Protein AF-A0A933USB1-F1 (afdb_monomer)

Sequence (126 aa):
MSNLTARDRELVALGAAMGSNCVPCIEHHIPESRK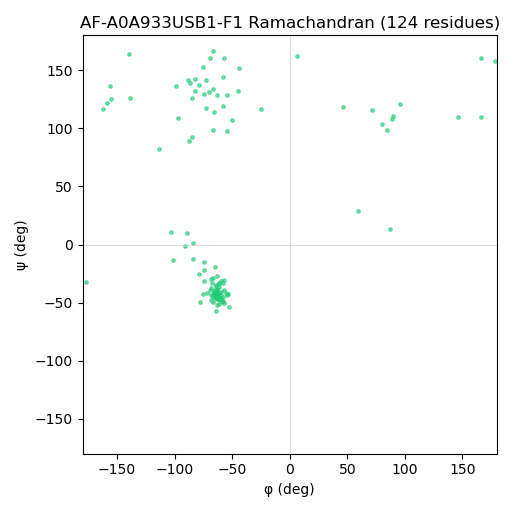IGLTDTEILAAIRHADTIRQVPARKVLEAAERLLSSHPGVAGDDDGGRKTETAWPSGMMADRMAAMMGTPGCSERGQATAHPSPNAKGGCC

Radius of gyration: 31.46 Å; Cα contacts (8 Å, |Δi|>4): 47; chains: 1; bounding box: 36×71×74 Å

Mean predicted aligned error: 17.77 Å

Foldseek 3Di:
DV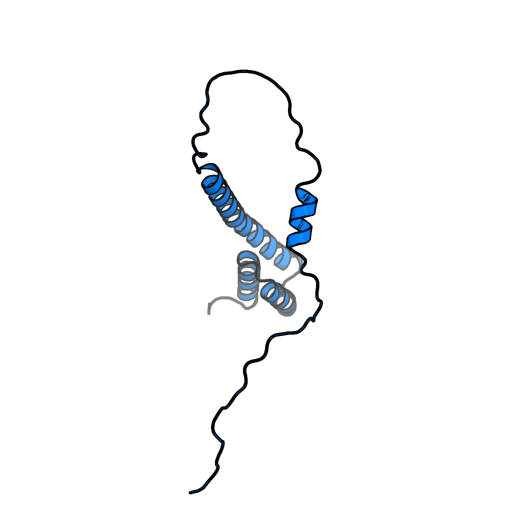PDDPLRVLLVQLLVCLLVVPPVSNVPSVVVNVVVPNDPVSSVVSNVVSNVVSVVVVVVVVVVVVVVVVPPPPDPDDPPDDDDDDDDDDPDVVVVVVVVPDDDDDDDDDDDDDDDDDDDDDDDDD

pLDDT: mean 75.55, std 24.97, range [33.56, 98.81]

Secondary structure (DSSP, 8-state):
-TTS-HHHHHHHHHHHHHHTT-HHHHHHHHHHHHHTT--HHHHHHHHHHHHHHHHHHHHHHHHHHHHHHHTS---------------PPPTTHHHHHHHHHSPPP---------------------

Nearest PDB structures (foldseek):
  3bey-assembly1_E  TM=8.297E-01  e=9.606E-03  Methanothermobacter thermautotrophicus str. Delta H
  3bey-assembly1_A  TM=8.286E-01  e=1.555E-02  Methanothermobacter thermautotrophicus str. Delta H
  3bey-assembly1_F  TM=8.270E-01  e=1.979E-02  Methanothermobacter thermautotrophicus str. Delta H
  2cwq-assembly1_C-2  TM=7.326E-01  e=7.006E-02  Thermus thermophilus HB8

Structure (mmCIF, N/CA/C/O backbone):
data_AF-A0A933USB1-F1
#
_entry.id   AF-A0A933USB1-F1
#
loop_
_atom_site.group_PDB
_atom_site.id
_atom_site.type_symbol
_atom_site.label_atom_id
_atom_site.label_alt_id
_atom_site.label_comp_id
_atom_site.label_asym_id
_atom_site.label_entity_id
_atom_site.label_seq_id
_atom_site.pdbx_PDB_ins_code
_atom_site.Cartn_x
_atom_site.Cartn_y
_atom_site.Cartn_z
_atom_site.occupancy
_atom_site.B_iso_or_equiv
_atom_site.auth_seq_id
_atom_site.auth_comp_id
_atom_site.auth_asym_id
_atom_site.auth_atom_id
_atom_site.pdbx_PDB_model_num
ATOM 1 N N . MET A 1 1 ? 9.182 -0.787 17.796 1.00 63.81 1 MET A N 1
ATOM 2 C CA . MET A 1 1 ? 7.942 0.000 17.585 1.00 63.81 1 MET A CA 1
ATOM 3 C C . MET A 1 1 ? 7.201 0.277 18.904 1.00 63.81 1 MET A C 1
ATOM 5 O O . MET A 1 1 ? 5.976 0.270 18.933 1.00 63.81 1 MET A O 1
ATOM 9 N N . SER A 1 2 ? 7.911 0.530 20.010 1.00 79.06 2 SER A N 1
ATOM 10 C CA . SER A 1 2 ? 7.285 0.595 21.346 1.00 79.06 2 SER A CA 1
ATOM 11 C C . SER A 1 2 ? 6.661 1.957 21.685 1.00 79.06 2 SER A C 1
ATOM 13 O O . SER A 1 2 ? 5.884 2.035 22.625 1.00 79.06 2 SER A O 1
ATOM 15 N N . ASN A 1 3 ? 6.954 2.997 20.895 1.00 92.56 3 ASN A N 1
ATOM 16 C CA . ASN A 1 3 ? 6.436 4.364 21.069 1.00 92.56 3 ASN A CA 1
ATOM 17 C C . ASN A 1 3 ? 5.312 4.723 20.075 1.00 92.56 3 ASN A C 1
ATOM 19 O O . ASN A 1 3 ? 4.972 5.892 19.939 1.00 92.56 3 ASN A O 1
ATOM 23 N N . LEU A 1 4 ? 4.778 3.741 19.341 1.00 95.12 4 LEU A N 1
ATOM 24 C CA . LEU A 1 4 ? 3.665 3.928 18.408 1.00 95.12 4 LEU A CA 1
ATOM 25 C C . LEU A 1 4 ? 2.358 3.497 19.072 1.00 95.12 4 LEU A C 1
ATOM 27 O O . LEU A 1 4 ? 2.303 2.434 19.701 1.00 95.12 4 LEU A O 1
ATOM 31 N N . THR A 1 5 ? 1.303 4.291 18.899 1.00 96.94 5 THR A N 1
ATOM 32 C CA . THR A 1 5 ? -0.043 3.902 19.333 1.00 96.94 5 THR A CA 1
ATOM 33 C C . THR A 1 5 ? -0.554 2.719 18.505 1.00 96.94 5 THR A C 1
ATOM 35 O O . THR A 1 5 ? 0.003 2.376 17.461 1.00 96.94 5 THR A O 1
ATOM 38 N N . ALA A 1 6 ? -1.639 2.073 18.945 1.00 96.38 6 ALA A N 1
ATOM 39 C CA . ALA A 1 6 ? -2.279 1.029 18.141 1.00 96.38 6 ALA A CA 1
ATOM 40 C C . ALA A 1 6 ? -2.705 1.553 16.756 1.00 96.38 6 ALA A C 1
ATOM 42 O O . ALA A 1 6 ? -2.478 0.873 15.759 1.00 96.38 6 ALA A O 1
ATOM 43 N N . ARG A 1 7 ? -3.219 2.792 16.692 1.00 97.56 7 ARG A N 1
ATOM 44 C CA . ARG A 1 7 ? -3.546 3.490 15.438 1.00 97.56 7 ARG A CA 1
ATOM 45 C C . ARG A 1 7 ? -2.346 3.606 14.515 1.00 97.56 7 ARG A C 1
ATOM 47 O O . ARG A 1 7 ? -2.441 3.234 13.350 1.00 97.56 7 ARG A O 1
ATOM 54 N N . ASP A 1 8 ? -1.225 4.088 15.044 1.00 97.62 8 ASP A N 1
ATOM 55 C CA . ASP A 1 8 ? -0.014 4.285 14.246 1.00 97.62 8 ASP A CA 1
ATOM 56 C C . ASP A 1 8 ? 0.504 2.953 13.699 1.00 97.62 8 ASP A C 1
ATOM 58 O O . ASP A 1 8 ? 0.915 2.868 12.544 1.00 97.62 8 ASP A O 1
ATOM 62 N N . ARG A 1 9 ? 0.453 1.892 14.514 1.00 97.75 9 ARG A N 1
ATOM 63 C CA . ARG A 1 9 ? 0.890 0.553 14.101 1.00 97.75 9 ARG A CA 1
ATOM 64 C C . ARG A 1 9 ? 0.030 -0.016 12.979 1.00 97.75 9 ARG A C 1
ATOM 66 O O . ARG A 1 9 ? 0.598 -0.536 12.025 1.00 97.75 9 ARG A O 1
ATOM 73 N N . GLU A 1 10 ? -1.291 0.118 13.053 1.00 98.25 10 GLU A N 1
ATOM 74 C CA . GLU A 1 10 ? -2.171 -0.358 11.979 1.00 98.25 10 GLU A CA 1
ATOM 75 C C . GLU A 1 10 ? -2.022 0.465 10.693 1.00 98.25 10 GLU A C 1
ATOM 77 O O . GLU A 1 10 ? -1.980 -0.106 9.607 1.00 98.25 10 GLU A O 1
ATOM 82 N N . LEU A 1 11 ? -1.834 1.787 10.781 1.00 98.44 11 LEU A N 1
ATOM 83 C CA . LEU A 1 11 ? -1.529 2.611 9.603 1.00 98.44 11 LEU A CA 1
ATOM 84 C C . LEU A 1 11 ? -0.213 2.187 8.929 1.00 98.44 11 LEU A C 1
ATOM 86 O O . LEU A 1 11 ? -0.147 2.082 7.702 1.00 98.44 11 LEU A O 1
ATOM 90 N N . VAL A 1 12 ? 0.824 1.894 9.722 1.00 97.94 12 VAL A N 1
ATOM 91 C CA . VAL A 1 12 ? 2.093 1.341 9.219 1.00 97.94 12 VAL A CA 1
ATOM 92 C C . VAL A 1 12 ? 1.880 -0.040 8.596 1.00 97.94 12 VAL A C 1
ATOM 94 O O . VAL A 1 12 ? 2.419 -0.308 7.521 1.00 97.94 12 VAL A O 1
ATOM 97 N N . ALA A 1 13 ? 1.081 -0.902 9.226 1.00 98.44 13 ALA A N 1
ATOM 98 C CA . ALA A 1 13 ? 0.788 -2.240 8.725 1.00 98.44 13 ALA A CA 1
ATOM 99 C C . ALA A 1 13 ? 0.029 -2.206 7.390 1.00 98.44 13 ALA A C 1
ATOM 101 O O . ALA A 1 13 ? 0.422 -2.903 6.457 1.00 98.44 13 ALA A O 1
ATOM 102 N N . LEU A 1 14 ? -0.980 -1.340 7.247 1.00 98.81 14 LEU A N 1
ATOM 103 C CA . LEU A 1 14 ? -1.688 -1.103 5.983 1.00 98.81 14 LEU A CA 1
ATOM 104 C C . LEU A 1 14 ? -0.731 -0.639 4.877 1.00 98.81 14 LEU A C 1
ATOM 106 O O . LEU A 1 14 ? -0.773 -1.155 3.757 1.00 98.81 14 LEU A O 1
ATOM 110 N N . GLY A 1 15 ? 0.162 0.304 5.194 1.00 98.62 15 GLY A N 1
ATOM 111 C CA . GLY A 1 15 ? 1.171 0.787 4.253 1.00 98.62 15 GLY A CA 1
ATOM 112 C C . GLY A 1 15 ? 2.139 -0.314 3.809 1.00 98.62 15 GLY A C 1
ATOM 113 O O . GLY A 1 15 ? 2.395 -0.468 2.614 1.00 98.62 15 GLY A O 1
ATOM 114 N N . ALA A 1 16 ? 2.634 -1.122 4.749 1.00 98.50 16 ALA A N 1
ATOM 115 C CA . ALA A 1 16 ? 3.519 -2.250 4.467 1.00 98.50 16 ALA A CA 1
ATOM 116 C C . ALA A 1 16 ? 2.818 -3.355 3.659 1.00 98.50 16 ALA A C 1
ATOM 118 O O . ALA A 1 16 ? 3.387 -3.874 2.696 1.00 98.50 16 ALA A O 1
ATOM 119 N N . ALA A 1 17 ? 1.574 -3.687 4.007 1.00 98.69 17 ALA A N 1
ATOM 120 C CA . ALA A 1 17 ? 0.756 -4.666 3.301 1.00 98.69 17 ALA A CA 1
ATOM 121 C C . ALA A 1 17 ? 0.531 -4.252 1.839 1.00 98.69 17 ALA A C 1
ATOM 123 O O . ALA A 1 17 ? 0.762 -5.052 0.930 1.00 98.69 17 ALA A O 1
ATOM 124 N N . MET A 1 18 ? 0.172 -2.985 1.599 1.00 98.56 18 MET A N 1
ATOM 125 C CA . MET A 1 18 ? 0.007 -2.468 0.242 1.00 98.56 18 MET A CA 1
ATOM 126 C C . MET A 1 18 ? 1.347 -2.430 -0.503 1.00 98.56 18 MET A C 1
ATOM 128 O O . MET A 1 18 ? 1.456 -2.962 -1.605 1.00 98.56 18 MET A O 1
ATOM 132 N N . GLY A 1 19 ? 2.394 -1.864 0.104 1.00 98.19 19 GLY A N 1
ATOM 133 C CA . GLY A 1 19 ? 3.716 -1.741 -0.520 1.00 98.19 19 GLY A CA 1
ATOM 134 C C . GLY A 1 19 ? 4.346 -3.081 -0.918 1.00 98.19 19 GLY A C 1
ATOM 135 O O . GLY A 1 19 ? 5.050 -3.150 -1.922 1.00 98.19 19 GLY A O 1
ATOM 136 N N . SER A 1 20 ? 4.053 -4.150 -0.174 1.00 97.81 20 SER A N 1
ATOM 137 C CA . SER A 1 20 ? 4.552 -5.509 -0.431 1.00 97.81 20 SER A CA 1
ATOM 138 C C . SER A 1 20 ? 3.651 -6.368 -1.325 1.00 97.81 20 SER A C 1
ATOM 140 O O . SER A 1 20 ? 4.020 -7.499 -1.629 1.00 97.81 20 SER A O 1
ATOM 142 N N . ASN A 1 21 ? 2.496 -5.859 -1.777 1.00 97.69 21 ASN A N 1
ATOM 143 C CA . ASN A 1 21 ? 1.474 -6.633 -2.500 1.00 97.69 21 ASN A CA 1
ATOM 144 C C . ASN A 1 21 ? 0.904 -7.828 -1.702 1.00 97.69 21 ASN A C 1
ATOM 146 O O . ASN A 1 21 ? 0.485 -8.826 -2.291 1.00 97.69 21 ASN A O 1
ATOM 150 N N . CYS A 1 22 ? 0.878 -7.757 -0.368 1.00 98.56 22 CYS A N 1
ATOM 151 C CA . CYS A 1 22 ? 0.386 -8.847 0.474 1.00 98.56 22 CYS A CA 1
ATOM 152 C C . CYS A 1 22 ? -1.145 -8.790 0.632 1.00 98.56 22 CYS A C 1
ATOM 154 O O . CYS A 1 22 ? -1.664 -8.147 1.547 1.00 98.56 22 CYS A O 1
ATOM 156 N N . VAL A 1 23 ? -1.873 -9.500 -0.235 1.00 98.38 23 VAL A N 1
ATOM 157 C CA . VAL A 1 23 ? -3.344 -9.625 -0.173 1.00 98.38 23 VAL A CA 1
ATOM 158 C C . VAL A 1 23 ? -3.858 -10.088 1.202 1.00 98.38 23 VAL A C 1
ATOM 160 O O . VAL A 1 23 ? -4.650 -9.348 1.787 1.00 98.38 23 VAL A O 1
ATOM 163 N N . PRO A 1 24 ? -3.384 -11.210 1.791 1.00 98.75 24 PRO A N 1
ATOM 164 C CA . PRO A 1 24 ? -3.897 -11.653 3.091 1.00 98.75 24 PRO A CA 1
ATOM 165 C C . PRO A 1 24 ? -3.602 -10.648 4.216 1.00 98.75 24 PRO A C 1
ATOM 167 O O . PRO A 1 24 ? -4.365 -10.543 5.173 1.00 98.75 24 PRO A O 1
ATOM 170 N N . CYS A 1 25 ? -2.528 -9.857 4.096 1.00 98.69 25 CYS A N 1
ATOM 171 C CA . CYS A 1 25 ? -2.229 -8.796 5.052 1.00 98.69 25 CYS A CA 1
ATOM 172 C C . CYS A 1 25 ? -3.262 -7.658 4.970 1.00 98.69 25 CYS A C 1
ATOM 174 O O . CYS A 1 25 ? -3.722 -7.178 6.002 1.00 98.69 25 CYS A O 1
ATOM 176 N N . ILE A 1 26 ? -3.660 -7.233 3.764 1.00 98.50 26 ILE A N 1
ATOM 177 C CA . ILE A 1 26 ? -4.706 -6.211 3.585 1.00 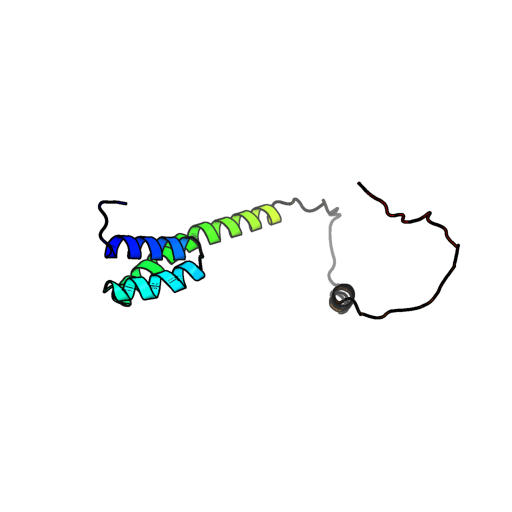98.50 26 ILE A CA 1
ATOM 178 C C . ILE A 1 26 ? -6.055 -6.704 4.124 1.00 98.50 26 ILE A C 1
ATOM 180 O O . ILE A 1 26 ? -6.740 -5.965 4.833 1.00 98.50 26 ILE A O 1
ATOM 184 N N . GLU A 1 27 ? -6.410 -7.958 3.840 1.00 98.69 27 GLU A N 1
ATOM 185 C CA . GLU A 1 27 ? -7.642 -8.582 4.337 1.00 98.69 27 GLU A CA 1
ATOM 186 C C . GLU A 1 27 ? -7.684 -8.658 5.870 1.00 98.69 27 GLU A C 1
ATOM 188 O O . GLU A 1 27 ? -8.752 -8.508 6.461 1.00 98.69 27 GLU A O 1
ATOM 193 N N . HIS A 1 28 ? -6.529 -8.834 6.519 1.00 98.75 28 HIS A N 1
ATOM 194 C CA . HIS A 1 28 ? -6.412 -8.849 7.976 1.00 98.75 28 HIS A CA 1
ATOM 195 C C . HIS A 1 28 ? -6.445 -7.445 8.601 1.00 98.75 28 HIS A C 1
ATOM 197 O O . HIS A 1 28 ? -7.204 -7.195 9.541 1.00 98.75 28 HIS A O 1
ATOM 203 N N . HIS A 1 29 ? -5.638 -6.517 8.081 1.00 98.75 29 HIS A N 1
ATOM 204 C CA . HIS A 1 29 ? -5.413 -5.221 8.723 1.00 98.75 29 HIS A CA 1
ATOM 205 C C . HIS A 1 29 ? -6.548 -4.216 8.502 1.00 98.75 29 HIS A C 1
ATOM 207 O O . HIS A 1 29 ? -6.754 -3.353 9.352 1.00 98.75 29 HIS A O 1
ATOM 213 N N . ILE A 1 30 ? -7.341 -4.315 7.425 1.00 98.75 30 ILE A N 1
ATOM 214 C CA . ILE A 1 30 ? -8.500 -3.420 7.232 1.00 98.75 30 ILE A CA 1
ATOM 215 C C . ILE A 1 30 ? -9.555 -3.603 8.346 1.00 98.75 30 ILE A C 1
ATOM 217 O O . ILE A 1 30 ? -9.940 -2.608 8.968 1.00 98.75 30 ILE A O 1
ATOM 221 N N . PRO A 1 31 ? -10.040 -4.826 8.650 1.00 98.69 31 PRO A N 1
ATOM 222 C CA . PRO A 1 31 ? -10.939 -5.041 9.780 1.00 98.69 31 PRO A CA 1
ATOM 223 C C . PRO A 1 31 ? -10.330 -4.633 11.124 1.00 98.69 31 PRO A C 1
ATOM 225 O O . PRO A 1 31 ? -11.028 -4.031 11.936 1.00 98.69 31 PRO A O 1
ATOM 228 N N . GLU A 1 32 ? -9.050 -4.928 11.366 1.00 98.62 32 GLU A N 1
ATOM 229 C CA . GLU A 1 32 ? -8.390 -4.594 12.635 1.00 98.62 32 GLU A CA 1
ATOM 230 C C . GLU A 1 32 ? -8.260 -3.079 12.837 1.00 98.62 32 GLU A C 1
ATOM 232 O O . GLU A 1 32 ? -8.611 -2.552 13.893 1.00 98.62 32 GLU A O 1
ATOM 237 N N . SER A 1 33 ? -7.910 -2.356 11.773 1.00 98.62 33 SER A N 1
ATOM 238 C CA . SER A 1 33 ? -7.901 -0.892 11.735 1.00 98.62 33 SER A CA 1
ATOM 239 C C . SER A 1 33 ? -9.252 -0.293 12.135 1.00 98.62 33 SER A C 1
ATOM 241 O O . SER A 1 33 ? -9.316 0.648 12.930 1.00 98.62 33 SER A O 1
ATOM 243 N N . ARG A 1 34 ? -10.358 -0.861 11.638 1.00 98.69 34 ARG A N 1
ATOM 244 C CA . ARG A 1 34 ? -11.711 -0.405 11.994 1.00 98.69 34 ARG A CA 1
ATOM 245 C C . ARG A 1 34 ? -12.034 -0.644 13.467 1.00 98.69 34 ARG A C 1
ATOM 247 O O . ARG A 1 34 ? -12.621 0.231 14.100 1.00 98.69 34 ARG A O 1
ATOM 254 N N . LYS A 1 35 ? -11.627 -1.786 14.037 1.00 98.50 35 LYS A N 1
ATOM 255 C CA . LYS A 1 35 ? -11.865 -2.106 15.461 1.00 98.50 35 LYS A CA 1
ATOM 256 C C . LYS A 1 35 ? -11.200 -1.104 16.400 1.00 98.50 35 LYS A C 1
ATOM 258 O O . LYS A 1 35 ? -11.758 -0.793 17.447 1.00 98.50 35 LYS A O 1
ATOM 263 N N . ILE A 1 36 ? -10.043 -0.569 16.015 1.00 97.69 36 ILE A N 1
ATOM 264 C CA . ILE A 1 36 ? -9.326 0.457 16.785 1.00 97.69 36 ILE A CA 1
ATOM 265 C C . ILE A 1 36 ? -9.745 1.896 16.422 1.00 97.69 36 ILE A C 1
ATOM 267 O O . ILE A 1 36 ? -9.103 2.865 16.836 1.00 97.69 36 ILE A O 1
ATOM 271 N N . GLY A 1 37 ? -10.818 2.042 15.639 1.00 98.12 37 GLY A N 1
ATOM 272 C CA . GLY A 1 37 ? -11.480 3.310 15.350 1.00 98.12 37 GLY A CA 1
ATOM 273 C C . GLY A 1 37 ? -10.919 4.097 14.167 1.00 98.12 37 GLY A C 1
ATOM 274 O O . GLY A 1 37 ? -11.212 5.290 14.064 1.00 98.12 37 GLY A O 1
ATOM 275 N N . LEU A 1 38 ? -10.080 3.516 13.301 1.00 98.56 38 LEU A N 1
ATOM 276 C CA . LEU A 1 38 ? -9.703 4.186 12.048 1.00 98.56 38 LEU A CA 1
ATOM 277 C C . LEU A 1 38 ? -10.927 4.304 11.141 1.00 98.56 38 LEU A C 1
ATOM 279 O O . LEU A 1 38 ? -11.679 3.347 10.957 1.00 98.56 38 LEU A O 1
ATOM 283 N N . THR A 1 39 ? -11.116 5.490 10.571 1.00 98.69 39 THR A N 1
ATOM 284 C CA . THR A 1 39 ? -12.170 5.728 9.585 1.00 98.69 39 THR A CA 1
ATOM 285 C C . THR A 1 39 ? -11.776 5.127 8.239 1.00 98.69 39 THR A C 1
ATOM 287 O O . THR A 1 39 ? -10.594 5.064 7.894 1.00 98.69 39 THR A O 1
ATOM 290 N N . ASP A 1 40 ? -12.763 4.754 7.423 1.00 98.56 40 ASP A N 1
ATOM 291 C CA . ASP A 1 40 ? -12.501 4.274 6.061 1.00 98.56 40 ASP A CA 1
ATOM 292 C C . ASP A 1 40 ? -11.724 5.310 5.227 1.00 98.56 40 ASP A C 1
ATOM 294 O O . ASP A 1 40 ? -10.907 4.942 4.387 1.00 98.56 40 ASP A O 1
ATOM 298 N N . THR A 1 41 ? -11.911 6.607 5.494 1.00 98.62 41 THR A N 1
ATOM 299 C CA . THR A 1 41 ? -11.153 7.689 4.853 1.00 98.62 41 THR A CA 1
ATOM 300 C C . THR A 1 41 ? -9.666 7.674 5.205 1.00 98.62 41 THR A C 1
ATOM 302 O O . THR A 1 41 ? -8.837 7.876 4.319 1.00 98.62 41 THR A O 1
ATOM 305 N N . GLU A 1 42 ? -9.304 7.399 6.460 1.00 98.62 42 GLU A N 1
ATOM 306 C CA . GLU A 1 42 ? -7.900 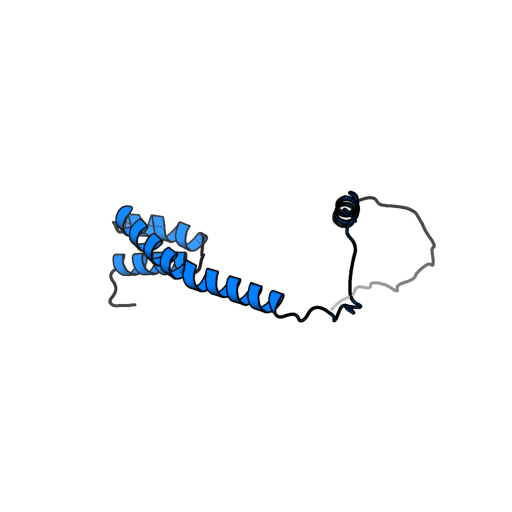7.311 6.889 1.00 98.62 42 GLU A CA 1
ATOM 307 C C . GLU A 1 42 ? -7.233 6.042 6.356 1.00 98.62 42 GLU A C 1
ATOM 309 O O . GLU A 1 42 ? -6.110 6.097 5.853 1.00 98.62 42 GLU A O 1
ATOM 314 N N . ILE A 1 43 ? -7.955 4.917 6.393 1.00 98.75 43 ILE A N 1
ATOM 315 C CA . ILE A 1 43 ? -7.514 3.644 5.807 1.00 98.75 43 ILE A CA 1
ATOM 316 C C . ILE A 1 43 ? -7.250 3.829 4.308 1.00 98.75 43 ILE A C 1
ATOM 318 O O . ILE A 1 43 ? -6.178 3.480 3.809 1.00 98.75 43 ILE A O 1
ATOM 322 N N . LEU A 1 44 ? -8.198 4.433 3.584 1.00 98.69 44 LEU A N 1
ATOM 323 C CA . LEU A 1 44 ? -8.069 4.681 2.151 1.00 98.69 44 LEU A CA 1
ATOM 324 C C . LEU A 1 44 ? -6.909 5.632 1.836 1.00 98.69 44 LEU A C 1
ATOM 326 O O . LEU A 1 44 ? -6.198 5.415 0.854 1.00 98.69 44 LEU A O 1
ATOM 330 N N . ALA A 1 45 ? -6.697 6.668 2.652 1.00 98.69 45 ALA A N 1
ATOM 331 C CA . ALA A 1 45 ? -5.576 7.587 2.484 1.00 98.69 45 ALA A CA 1
ATOM 332 C C . ALA A 1 45 ? -4.226 6.861 2.615 1.00 98.69 45 ALA A C 1
ATOM 334 O O . ALA A 1 45 ? -3.378 7.001 1.731 1.00 98.69 45 ALA A O 1
ATOM 335 N N . ALA A 1 46 ? -4.058 6.029 3.650 1.00 98.56 46 ALA A N 1
ATOM 336 C CA . ALA A 1 46 ? -2.846 5.233 3.853 1.00 98.56 46 ALA A CA 1
ATOM 337 C C . ALA A 1 46 ? -2.577 4.282 2.674 1.00 98.56 46 ALA A C 1
ATOM 339 O O . ALA A 1 46 ? -1.470 4.262 2.131 1.00 98.56 46 ALA A O 1
ATOM 340 N N . ILE A 1 47 ? -3.607 3.558 2.219 1.00 98.62 47 ILE A N 1
ATOM 341 C CA . ILE A 1 47 ? -3.508 2.634 1.080 1.00 98.62 47 ILE A CA 1
ATOM 342 C C . ILE A 1 47 ? -3.133 3.381 -0.206 1.00 98.62 47 ILE A C 1
ATOM 344 O O . ILE A 1 47 ? -2.224 2.957 -0.916 1.00 98.62 47 ILE A O 1
ATOM 348 N N . ARG A 1 48 ? -3.779 4.515 -0.508 1.00 98.62 48 ARG A N 1
ATOM 349 C CA . ARG A 1 48 ? -3.489 5.302 -1.722 1.00 98.62 48 ARG A CA 1
ATOM 350 C C . ARG A 1 48 ? -2.077 5.885 -1.724 1.00 98.62 48 ARG A C 1
ATOM 352 O O . ARG A 1 48 ? -1.424 5.916 -2.769 1.00 98.62 48 ARG A O 1
ATOM 359 N N . HIS A 1 49 ? -1.594 6.347 -0.571 1.00 98.56 49 HIS A N 1
ATOM 360 C CA . HIS A 1 49 ? -0.217 6.831 -0.441 1.00 98.56 49 HIS A CA 1
ATOM 361 C C . HIS A 1 49 ? 0.792 5.699 -0.656 1.00 98.56 49 HIS A C 1
ATOM 363 O O . HIS A 1 49 ? 1.738 5.860 -1.427 1.00 98.56 49 HIS A O 1
ATOM 369 N N . ALA A 1 50 ? 0.559 4.535 -0.048 1.00 98.62 50 ALA A N 1
ATOM 370 C CA . ALA A 1 50 ? 1.408 3.365 -0.238 1.00 98.62 50 ALA A CA 1
ATOM 371 C C . ALA A 1 50 ? 1.390 2.849 -1.688 1.00 98.62 50 ALA A C 1
ATOM 373 O O . ALA A 1 50 ? 2.446 2.514 -2.225 1.00 98.62 50 ALA A O 1
ATOM 374 N N . ASP A 1 51 ? 0.230 2.842 -2.354 1.00 98.62 51 ASP A N 1
ATOM 375 C CA . ASP A 1 51 ? 0.129 2.457 -3.764 1.00 98.62 51 ASP A CA 1
ATOM 376 C C . ASP A 1 51 ? 0.954 3.388 -4.661 1.00 98.62 51 ASP A C 1
ATOM 378 O O . ASP A 1 51 ? 1.752 2.915 -5.465 1.00 98.62 51 ASP A O 1
ATOM 382 N N . THR A 1 52 ? 0.873 4.705 -4.454 1.00 98.44 52 THR A N 1
ATOM 383 C CA . THR A 1 52 ? 1.676 5.685 -5.212 1.00 98.44 52 THR A CA 1
ATOM 384 C C . THR A 1 52 ? 3.173 5.359 -5.159 1.00 98.44 52 THR A C 1
ATOM 386 O O . THR A 1 52 ? 3.859 5.404 -6.184 1.00 98.44 52 THR A O 1
ATOM 389 N N . ILE A 1 53 ? 3.676 4.974 -3.981 1.00 97.94 53 ILE A N 1
ATOM 390 C CA . ILE A 1 53 ? 5.074 4.571 -3.786 1.00 97.94 53 ILE A CA 1
ATOM 391 C C . ILE A 1 53 ? 5.353 3.249 -4.505 1.00 97.94 53 ILE A C 1
ATOM 393 O O . ILE A 1 53 ? 6.331 3.153 -5.243 1.00 97.94 53 ILE A O 1
ATOM 397 N N . ARG A 1 54 ? 4.480 2.251 -4.332 1.00 97.94 54 ARG A N 1
ATOM 398 C CA . ARG A 1 54 ? 4.589 0.899 -4.905 1.00 97.94 54 ARG A CA 1
ATOM 399 C C . ARG A 1 54 ? 4.665 0.886 -6.431 1.00 97.94 54 ARG A C 1
ATOM 401 O O . ARG A 1 54 ? 5.363 0.049 -7.002 1.00 97.94 54 ARG A O 1
ATOM 408 N N . GLN A 1 55 ? 3.993 1.821 -7.098 1.00 98.44 55 GLN A N 1
ATOM 409 C CA . GLN A 1 55 ? 4.013 1.902 -8.559 1.00 98.44 55 GLN A CA 1
ATOM 410 C C . GLN A 1 55 ? 5.398 2.270 -9.122 1.00 98.44 55 GLN A C 1
ATOM 412 O O . GLN A 1 55 ? 5.729 1.876 -10.238 1.00 98.44 55 GLN A O 1
ATOM 417 N N . VAL A 1 56 ? 6.232 3.008 -8.377 1.00 97.94 56 VAL A N 1
ATOM 418 C CA . VAL A 1 56 ? 7.568 3.420 -8.847 1.00 97.94 56 VAL A CA 1
ATOM 419 C C . VAL A 1 56 ? 8.502 2.223 -9.087 1.00 97.94 56 VAL A C 1
ATOM 421 O O . VAL A 1 56 ? 8.994 2.096 -10.210 1.00 97.94 56 VAL A O 1
ATOM 424 N N . PRO A 1 57 ? 8.778 1.341 -8.104 1.00 97.69 57 PRO A N 1
ATOM 425 C CA . PRO A 1 57 ? 9.621 0.175 -8.339 1.00 97.69 57 PRO A CA 1
ATOM 426 C C . PRO A 1 57 ? 8.992 -0.796 -9.343 1.00 97.69 57 PRO A C 1
ATOM 428 O O . PRO A 1 57 ? 9.727 -1.350 -10.152 1.00 97.69 57 PRO A O 1
ATOM 431 N N . ALA A 1 58 ? 7.662 -0.951 -9.362 1.00 97.62 58 ALA A N 1
ATOM 432 C CA . ALA A 1 58 ? 6.987 -1.799 -10.346 1.00 97.62 58 ALA A CA 1
ATOM 433 C C . ALA A 1 58 ? 7.290 -1.358 -11.791 1.00 97.62 58 ALA A C 1
ATOM 435 O O . ALA A 1 58 ? 7.713 -2.176 -12.607 1.00 97.62 58 ALA A O 1
ATOM 436 N N . ARG A 1 59 ? 7.164 -0.055 -12.084 1.00 98.44 59 ARG A N 1
ATOM 437 C CA . ARG A 1 59 ? 7.517 0.503 -13.400 1.00 98.44 59 ARG A CA 1
ATOM 438 C C . ARG A 1 59 ? 8.998 0.336 -13.722 1.00 98.44 59 ARG A C 1
ATOM 440 O O . ARG A 1 59 ? 9.329 -0.144 -14.796 1.00 98.44 59 ARG A O 1
ATOM 447 N N . LYS A 1 60 ? 9.891 0.654 -12.780 1.00 98.44 60 LYS A N 1
ATOM 448 C CA . LYS A 1 60 ? 11.344 0.544 -13.003 1.00 98.44 60 LYS A CA 1
ATOM 449 C C . LYS A 1 60 ? 11.801 -0.884 -13.296 1.00 98.44 60 LYS A C 1
ATOM 451 O O . LYS A 1 60 ? 12.724 -1.076 -14.082 1.00 98.44 60 LYS A O 1
ATOM 456 N N . VAL A 1 61 ? 11.189 -1.880 -12.655 1.00 98.19 61 VAL A N 1
ATOM 457 C CA . VAL A 1 61 ? 11.486 -3.293 -12.928 1.00 98.19 61 VAL A CA 1
ATOM 458 C C . VAL A 1 61 ? 11.048 -3.669 -14.343 1.00 98.19 61 VAL A C 1
ATOM 460 O O . VAL A 1 61 ? 11.820 -4.312 -15.052 1.00 98.19 61 VAL A O 1
ATOM 463 N N . LEU A 1 62 ? 9.862 -3.230 -14.772 1.00 98.12 62 LEU A N 1
ATOM 464 C CA . LEU A 1 62 ? 9.389 -3.442 -16.139 1.00 98.12 62 LEU A CA 1
ATOM 465 C C . LEU A 1 62 ? 10.315 -2.773 -17.167 1.00 98.12 62 LEU A C 1
ATOM 467 O O . LEU A 1 62 ? 10.824 -3.456 -18.050 1.00 98.12 62 LEU A O 1
ATOM 471 N N . GLU A 1 63 ? 10.622 -1.486 -16.990 1.00 98.25 63 GLU A N 1
ATOM 472 C CA . GLU A 1 63 ? 11.543 -0.732 -17.856 1.00 98.25 63 GLU A CA 1
ATOM 473 C C . GLU A 1 63 ? 12.917 -1.419 -17.961 1.00 98.25 63 GLU A C 1
ATOM 475 O O . GLU A 1 63 ? 13.511 -1.517 -19.037 1.00 98.25 63 GLU A O 1
ATOM 480 N N . ALA A 1 64 ? 13.444 -1.925 -16.840 1.00 97.81 64 ALA A N 1
ATOM 481 C CA . ALA A 1 64 ? 14.712 -2.643 -16.826 1.00 97.81 64 ALA A CA 1
ATOM 482 C C . ALA A 1 64 ? 14.641 -3.960 -17.614 1.00 97.81 64 ALA A C 1
ATOM 484 O O . ALA A 1 64 ? 15.575 -4.260 -18.361 1.00 97.81 64 ALA A O 1
ATOM 485 N N . ALA A 1 65 ? 13.554 -4.723 -17.468 1.00 97.69 65 ALA A N 1
ATOM 486 C CA . ALA A 1 65 ? 13.336 -5.961 -18.211 1.00 97.69 65 ALA A CA 1
ATOM 487 C C . ALA A 1 65 ? 13.217 -5.699 -19.723 1.00 97.69 65 ALA A C 1
ATOM 489 O O . ALA A 1 65 ? 13.908 -6.343 -20.513 1.00 97.69 65 ALA A O 1
ATOM 490 N N . GLU A 1 66 ? 12.419 -4.708 -20.125 1.00 97.50 66 GLU A N 1
ATOM 491 C CA . GLU A 1 66 ? 12.248 -4.297 -21.525 1.00 97.50 66 GLU A CA 1
ATOM 492 C C . GLU A 1 66 ? 13.567 -3.850 -22.153 1.00 97.50 66 GLU A C 1
ATOM 494 O O . GLU A 1 66 ? 13.903 -4.256 -23.270 1.00 97.50 66 GLU A O 1
ATOM 499 N N . ARG A 1 67 ? 14.364 -3.066 -21.417 1.00 97.00 67 ARG A N 1
ATOM 500 C CA . ARG A 1 67 ? 15.694 -2.657 -21.866 1.00 97.00 67 ARG A CA 1
ATOM 501 C C . ARG A 1 67 ? 16.587 -3.867 -22.107 1.00 97.00 67 ARG A C 1
ATOM 503 O O . ARG A 1 67 ? 17.232 -3.913 -23.145 1.00 97.00 67 ARG A O 1
ATOM 510 N N . LEU A 1 68 ? 16.633 -4.840 -21.196 1.00 95.88 68 LEU A N 1
ATOM 511 C CA . LEU A 1 68 ? 17.480 -6.032 -21.351 1.00 95.88 68 LEU A CA 1
ATOM 512 C C . LEU A 1 68 ? 17.083 -6.881 -22.566 1.00 95.88 68 LEU A C 1
ATOM 514 O O . LEU A 1 68 ? 17.964 -7.371 -23.271 1.00 95.88 68 LEU A O 1
ATOM 518 N N . LEU A 1 69 ? 15.783 -7.008 -22.841 1.00 95.25 69 LEU A N 1
ATOM 519 C CA . LEU A 1 69 ? 15.280 -7.703 -24.030 1.00 95.25 69 LEU A CA 1
ATOM 520 C C . LEU A 1 69 ? 15.589 -6.933 -25.322 1.00 95.25 69 LEU A C 1
ATOM 522 O O . LEU A 1 69 ? 15.979 -7.539 -26.315 1.00 95.25 69 LEU A O 1
ATOM 526 N N . SER A 1 70 ? 15.489 -5.602 -25.296 1.00 90.69 70 SER A N 1
ATOM 527 C CA . SER A 1 70 ? 15.813 -4.733 -26.442 1.00 90.69 70 SER A CA 1
ATOM 528 C C . SER A 1 70 ? 17.321 -4.594 -26.688 1.00 90.69 70 SER A C 1
ATOM 530 O O . SER A 1 70 ? 17.742 -4.251 -27.786 1.00 90.69 70 SER A O 1
ATOM 532 N N . SER A 1 71 ? 18.142 -4.848 -25.663 1.00 70.88 71 SER A N 1
ATOM 533 C CA . SER A 1 71 ? 19.610 -4.787 -25.724 1.00 70.88 71 SER A CA 1
ATOM 534 C C . SER A 1 71 ? 20.240 -6.073 -26.252 1.00 70.88 71 SER A C 1
ATOM 536 O O . SER A 1 71 ? 21.465 -6.159 -26.293 1.00 70.88 71 SER A O 1
ATOM 538 N N . HIS A 1 72 ? 19.447 -7.081 -26.629 1.00 55.34 72 HIS A N 1
ATOM 539 C CA . HIS A 1 72 ? 19.983 -8.147 -27.461 1.00 55.34 72 HIS A CA 1
ATOM 540 C C . HIS A 1 72 ? 20.345 -7.530 -28.814 1.00 55.34 72 HIS A C 1
ATOM 542 O O . HIS A 1 72 ? 19.432 -7.102 -29.526 1.00 55.34 72 HIS A O 1
ATOM 548 N N . PRO A 1 73 ? 21.635 -7.477 -29.205 1.00 49.97 73 PRO A N 1
ATOM 549 C CA . PRO A 1 73 ? 21.929 -7.318 -30.611 1.00 49.97 73 PRO A CA 1
ATOM 550 C C . PRO A 1 73 ? 21.240 -8.503 -31.275 1.00 49.97 73 PRO A C 1
ATOM 552 O O . PRO A 1 73 ? 21.492 -9.660 -30.921 1.00 49.97 73 PRO A O 1
ATOM 555 N N . GLY A 1 74 ? 20.302 -8.210 -32.175 1.00 48.50 74 GLY A N 1
ATOM 556 C CA . GLY A 1 74 ? 19.843 -9.217 -33.106 1.00 48.50 74 GLY A CA 1
ATOM 557 C C . GLY A 1 74 ? 21.083 -9.917 -33.641 1.00 48.50 74 GLY A C 1
ATOM 558 O O . GLY A 1 74 ? 22.072 -9.264 -33.988 1.00 48.50 74 GLY A O 1
ATOM 559 N N . VAL A 1 75 ? 21.035 -11.248 -33.636 1.00 47.81 75 VAL A N 1
ATOM 560 C CA . VAL A 1 75 ? 21.718 -12.058 -34.639 1.00 47.81 75 VAL A CA 1
ATOM 561 C C . VAL A 1 75 ? 21.886 -11.203 -35.889 1.00 47.81 75 VAL A C 1
ATOM 563 O O . VAL A 1 75 ? 20.893 -10.684 -36.400 1.00 47.81 75 VAL A O 1
ATOM 566 N N . ALA A 1 76 ? 23.136 -10.934 -36.267 1.00 46.84 76 ALA A N 1
ATOM 567 C CA . ALA A 1 76 ? 23.446 -10.188 -37.470 1.00 46.84 76 ALA A CA 1
ATOM 568 C C . ALA A 1 76 ? 22.739 -10.906 -38.623 1.00 46.84 76 ALA A C 1
ATOM 570 O O . ALA A 1 76 ? 23.176 -11.961 -39.068 1.00 46.84 76 ALA A O 1
ATOM 571 N N . GLY A 1 77 ? 21.570 -10.394 -38.998 1.00 46.00 77 GLY A N 1
ATOM 572 C CA . GLY A 1 77 ? 20.954 -10.695 -40.265 1.00 46.00 77 GLY A CA 1
ATOM 573 C C . GLY A 1 77 ? 21.789 -9.951 -41.282 1.00 46.00 77 GLY A C 1
ATOM 574 O O . GLY A 1 77 ? 21.914 -8.730 -41.193 1.00 46.00 77 GLY A O 1
ATOM 575 N N . ASP A 1 78 ? 22.414 -10.712 -42.170 1.00 45.91 78 ASP A N 1
ATOM 576 C CA . ASP A 1 78 ? 23.092 -10.215 -43.353 1.00 45.91 78 ASP A CA 1
ATOM 577 C C . ASP A 1 78 ? 22.153 -9.262 -44.116 1.00 45.91 78 ASP A C 1
ATOM 579 O O . ASP A 1 78 ? 21.169 -9.690 -44.720 1.00 45.91 78 ASP A O 1
ATOM 583 N N . ASP A 1 79 ? 22.431 -7.959 -44.053 1.00 46.34 79 ASP A N 1
ATOM 584 C CA . ASP A 1 79 ? 21.819 -6.952 -44.921 1.00 46.34 79 ASP A CA 1
ATOM 585 C C . ASP A 1 79 ? 22.677 -6.865 -46.193 1.00 46.34 79 ASP A C 1
ATOM 587 O O . ASP A 1 79 ? 23.652 -6.115 -46.254 1.00 46.34 79 ASP A O 1
ATOM 591 N N . ASP A 1 80 ? 22.354 -7.693 -47.195 1.00 45.22 80 ASP A N 1
ATOM 592 C CA . ASP A 1 80 ? 22.639 -7.353 -48.592 1.00 45.22 80 ASP A CA 1
ATOM 593 C C . ASP A 1 80 ? 21.480 -6.502 -49.111 1.00 45.22 80 ASP A C 1
ATOM 595 O O . ASP A 1 80 ? 20.299 -6.835 -48.974 1.00 45.22 80 ASP A O 1
ATOM 599 N N . GLY A 1 81 ? 21.843 -5.342 -49.641 1.00 45.88 81 GLY A N 1
ATOM 600 C CA . GLY A 1 81 ? 20.940 -4.229 -49.827 1.00 45.88 81 GLY A CA 1
ATOM 601 C C . GLY A 1 81 ? 19.793 -4.508 -50.795 1.00 45.88 81 GLY A C 1
ATOM 602 O O . GLY A 1 81 ? 19.982 -4.756 -51.980 1.00 45.88 81 GLY A O 1
ATOM 603 N N . GLY A 1 82 ? 18.585 -4.218 -50.319 1.00 41.06 82 GLY A N 1
ATOM 604 C CA . GLY A 1 82 ? 17.584 -3.537 -51.129 1.00 41.06 82 GLY A CA 1
ATOM 605 C C . GLY A 1 82 ? 16.549 -4.403 -51.856 1.00 41.06 82 GLY A C 1
ATOM 606 O O . GLY A 1 82 ? 16.816 -5.058 -52.854 1.00 41.06 82 GLY A O 1
ATOM 607 N N . ARG A 1 83 ? 15.289 -4.114 -51.492 1.00 47.06 83 ARG A N 1
ATOM 608 C CA . ARG A 1 83 ? 14.104 -4.058 -52.373 1.00 47.06 83 ARG A CA 1
ATOM 609 C C . ARG A 1 83 ? 13.440 -5.405 -52.737 1.00 47.06 83 ARG A C 1
ATOM 611 O O . ARG A 1 83 ? 13.775 -6.017 -53.739 1.00 47.06 83 ARG A O 1
ATOM 618 N N . LYS A 1 84 ? 12.300 -5.720 -52.111 1.00 40.38 84 LYS A N 1
ATOM 619 C CA . LYS A 1 84 ? 10.915 -5.430 -52.561 1.00 40.38 84 LYS A CA 1
ATOM 620 C C . LYS A 1 84 ? 9.913 -6.017 -51.557 1.00 40.38 84 LYS A C 1
ATOM 622 O O . LYS A 1 84 ? 10.236 -6.874 -50.750 1.00 40.38 84 LYS A O 1
ATOM 627 N N . THR A 1 85 ? 8.721 -5.447 -51.606 1.00 51.88 85 THR A N 1
ATOM 628 C CA . THR A 1 85 ? 7.513 -5.707 -50.827 1.00 51.88 85 THR A CA 1
ATOM 629 C C . THR A 1 85 ? 7.009 -7.154 -50.899 1.00 51.88 85 THR A C 1
ATOM 631 O O . THR A 1 85 ? 7.237 -7.827 -51.896 1.00 51.88 85 THR A O 1
ATOM 634 N N . GLU A 1 86 ? 6.184 -7.499 -49.899 1.00 51.19 86 GLU A N 1
ATOM 635 C CA . GLU A 1 86 ? 5.233 -8.627 -49.825 1.00 51.19 86 GLU A CA 1
ATOM 636 C C . GLU A 1 86 ? 5.777 -9.956 -49.283 1.00 51.19 86 GLU A C 1
ATOM 638 O O . GLU A 1 86 ? 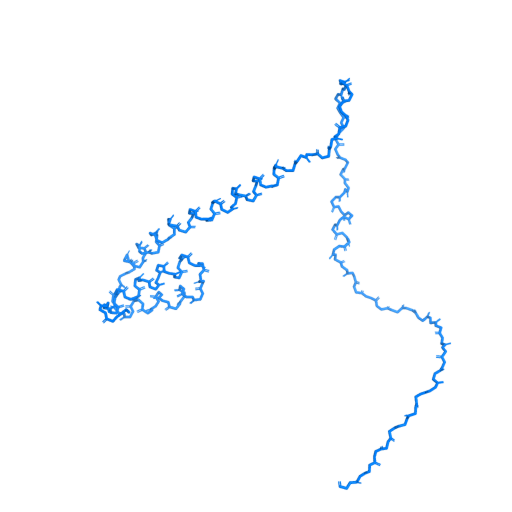6.441 -10.693 -49.991 1.00 51.19 86 GLU A O 1
ATOM 643 N N . THR A 1 87 ? 5.370 -10.315 -48.058 1.00 41.69 87 THR A N 1
ATOM 644 C CA . THR A 1 87 ? 4.641 -11.577 -47.816 1.00 41.69 87 THR A CA 1
ATOM 645 C C . THR A 1 87 ? 3.933 -11.528 -46.463 1.00 41.69 87 THR A C 1
ATOM 647 O O . THR A 1 87 ? 4.560 -11.434 -45.407 1.00 41.69 87 THR A O 1
ATOM 650 N N . ALA A 1 88 ? 2.605 -11.600 -46.516 1.00 50.06 88 ALA A N 1
ATOM 651 C CA . ALA A 1 88 ? 1.738 -11.883 -45.384 1.00 50.06 88 ALA A CA 1
ATOM 652 C C . ALA A 1 88 ? 2.100 -13.235 -44.741 1.00 50.06 88 ALA A C 1
ATOM 654 O O . ALA A 1 88 ? 2.453 -14.187 -45.437 1.00 50.06 88 ALA A O 1
ATOM 655 N N . TRP A 1 89 ? 1.995 -13.327 -43.415 1.00 47.28 89 TRP A N 1
ATOM 656 C CA . TRP A 1 89 ? 2.209 -14.582 -42.694 1.00 47.28 89 TRP A CA 1
ATOM 657 C C . TRP A 1 89 ? 1.007 -15.516 -42.906 1.00 47.28 89 TRP A C 1
ATOM 659 O O . TRP A 1 89 ? -0.131 -15.078 -42.711 1.00 47.28 89 TRP A O 1
ATOM 669 N N . PRO A 1 90 ? 1.214 -16.786 -43.300 1.00 56.56 90 PRO A N 1
ATOM 670 C CA . PRO A 1 90 ? 0.111 -17.704 -43.524 1.00 56.56 90 PRO A CA 1
ATOM 671 C C . PRO A 1 90 ? -0.557 -18.089 -42.198 1.00 56.56 90 PRO A C 1
ATOM 673 O O . PRO A 1 90 ? 0.087 -18.469 -41.217 1.00 56.56 90 PRO A O 1
ATOM 676 N N . SER A 1 91 ? -1.884 -17.993 -42.194 1.00 58.91 91 SER A N 1
ATOM 677 C CA . SER A 1 91 ? -2.748 -18.362 -41.076 1.00 58.91 91 SER A CA 1
ATOM 678 C C . SER A 1 91 ? -2.692 -19.878 -40.858 1.00 58.91 91 SER A C 1
ATOM 680 O O . SER A 1 91 ? -3.338 -20.636 -41.574 1.00 58.91 91 SER A O 1
ATOM 682 N N . GLY A 1 92 ? -1.885 -20.321 -39.890 1.00 59.16 92 GLY A N 1
ATOM 683 C CA . GLY A 1 92 ? -1.751 -21.740 -39.527 1.00 59.16 92 GLY A CA 1
ATOM 684 C C . GLY A 1 92 ? -0.829 -22.008 -38.333 1.00 59.16 92 GLY A C 1
ATOM 685 O O . GLY A 1 92 ? -1.124 -22.872 -37.514 1.00 59.16 92 GLY A O 1
ATOM 686 N N . MET A 1 93 ? 0.220 -21.198 -38.136 1.00 57.22 93 MET A N 1
ATOM 687 C CA . MET A 1 93 ? 1.218 -21.432 -37.073 1.00 57.22 93 MET A CA 1
ATOM 688 C C . MET A 1 93 ? 0.685 -21.315 -35.630 1.00 57.22 93 MET A C 1
ATOM 690 O O . MET A 1 93 ? 1.317 -21.837 -34.710 1.00 57.22 93 MET A O 1
ATOM 694 N N . MET A 1 94 ? -0.463 -20.663 -35.396 1.00 57.62 94 MET A N 1
ATOM 695 C CA . MET A 1 94 ? -1.083 -20.619 -34.061 1.00 57.62 94 MET A CA 1
ATOM 696 C C . MET A 1 9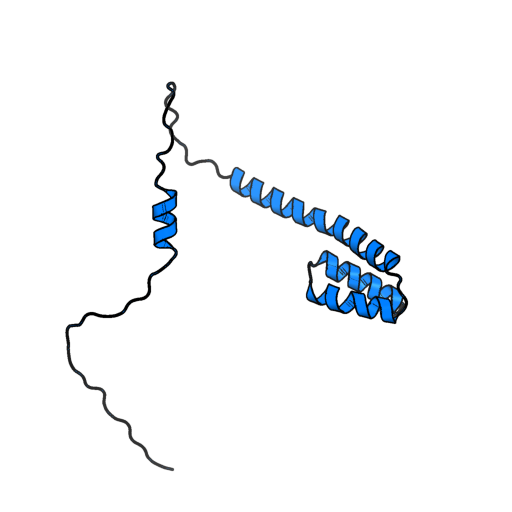4 ? -1.761 -21.945 -33.670 1.00 57.62 94 MET A C 1
ATOM 698 O O . MET A 1 94 ? -1.775 -22.278 -32.485 1.00 57.62 94 MET A O 1
ATOM 702 N N . ALA A 1 95 ? -2.298 -22.707 -34.632 1.00 55.56 95 ALA A N 1
ATOM 703 C CA . ALA A 1 95 ? -3.048 -23.934 -34.351 1.00 55.56 95 ALA A CA 1
ATOM 704 C C . ALA A 1 95 ? -2.122 -25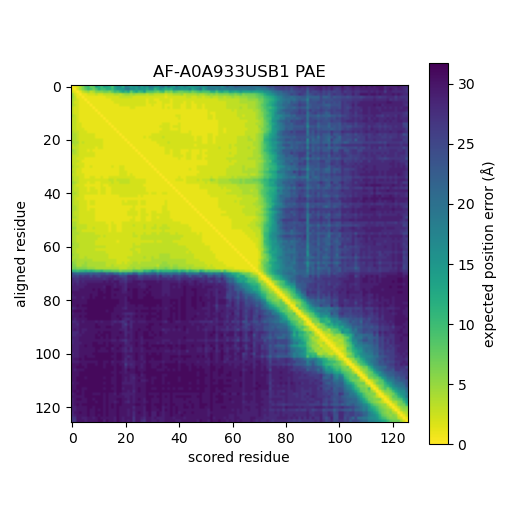.099 -33.957 1.00 55.56 95 ALA A C 1
ATOM 706 O O . ALA A 1 95 ? -2.377 -25.771 -32.957 1.00 55.56 95 ALA A O 1
ATOM 707 N N . ASP A 1 96 ? -0.999 -25.266 -34.664 1.00 54.75 96 ASP A N 1
ATOM 708 C CA . ASP A 1 96 ? -0.008 -26.316 -34.374 1.00 54.75 96 ASP A CA 1
ATOM 709 C C . ASP A 1 96 ? 0.644 -26.144 -33.002 1.00 54.75 96 ASP A C 1
ATOM 711 O O . ASP A 1 96 ? 0.896 -27.111 -32.281 1.00 54.75 96 ASP A O 1
ATOM 715 N N . ARG A 1 97 ? 0.871 -24.890 -32.595 1.00 57.88 97 ARG A N 1
ATOM 716 C CA . ARG A 1 97 ? 1.403 -24.600 -31.266 1.00 57.88 97 ARG A CA 1
ATOM 717 C C . ARG A 1 97 ? 0.394 -24.984 -30.188 1.00 57.88 97 ARG A C 1
ATOM 719 O O . ARG A 1 97 ? 0.794 -25.648 -29.243 1.00 57.88 97 ARG A O 1
ATOM 726 N N . MET A 1 98 ? -0.893 -24.657 -30.324 1.00 58.91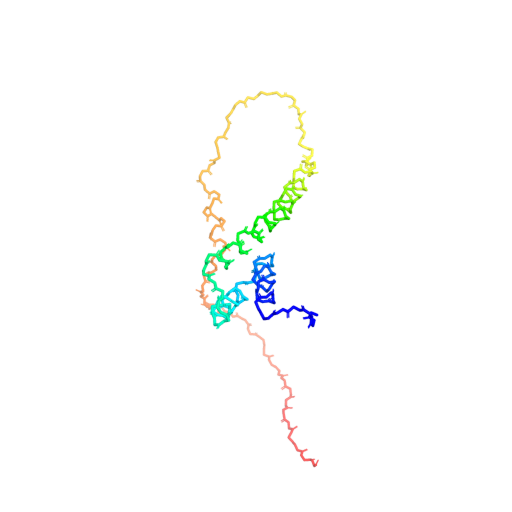 98 MET A N 1
ATOM 727 C CA . MET A 1 98 ? -1.894 -24.998 -29.299 1.00 58.91 98 MET A CA 1
ATOM 728 C C . MET A 1 98 ? -2.171 -26.505 -29.173 1.00 58.91 98 MET A C 1
ATOM 730 O O . MET A 1 98 ? -2.446 -26.969 -28.067 1.00 58.91 98 MET A O 1
ATOM 734 N N . ALA A 1 99 ? -2.033 -27.280 -30.254 1.00 56.16 99 ALA A N 1
ATOM 735 C CA . ALA A 1 99 ? -2.202 -28.735 -30.227 1.00 56.16 99 ALA A CA 1
ATOM 736 C C . ALA A 1 99 ? -1.102 -29.458 -29.421 1.00 56.16 99 ALA A C 1
ATOM 738 O O . ALA A 1 99 ? -1.379 -30.443 -28.742 1.00 56.16 99 ALA A O 1
ATOM 739 N N . ALA A 1 100 ? 0.132 -28.944 -29.428 1.00 57.72 100 ALA A N 1
ATOM 740 C CA . ALA A 1 100 ? 1.253 -29.546 -28.702 1.00 57.72 100 ALA A CA 1
ATOM 741 C C . ALA A 1 100 ? 1.201 -29.335 -27.173 1.00 57.72 100 ALA A C 1
ATOM 743 O O . ALA A 1 100 ? 1.923 -30.007 -26.438 1.00 57.72 100 ALA A O 1
ATOM 744 N N . MET A 1 101 ? 0.369 -28.408 -26.679 1.00 56.81 101 MET A N 1
ATOM 745 C CA . MET A 1 101 ? 0.365 -27.991 -25.262 1.00 56.81 101 MET A CA 1
ATOM 746 C C . MET A 1 101 ? -0.771 -28.619 -24.448 1.00 56.81 101 MET A C 1
ATOM 748 O O . MET A 1 101 ? -0.746 -28.565 -23.221 1.00 56.81 101 MET A O 1
ATOM 752 N N . MET A 1 102 ? -1.758 -29.227 -25.112 1.00 61.34 102 MET A N 1
ATOM 753 C CA . MET A 1 102 ? -2.872 -29.927 -24.471 1.00 61.34 102 MET A CA 1
ATOM 754 C C . MET A 1 102 ? -2.783 -31.421 -24.782 1.00 61.34 102 MET A C 1
ATOM 756 O O . MET A 1 102 ? -3.420 -31.927 -25.701 1.00 61.34 102 MET A O 1
ATOM 760 N N . GLY A 1 103 ? -1.946 -32.121 -24.011 1.00 47.44 103 GLY A N 1
ATOM 761 C CA . GLY A 1 103 ? -1.800 -33.572 -24.081 1.00 47.44 103 GLY A CA 1
ATOM 762 C C . GLY A 1 103 ? -3.141 -34.296 -23.924 1.00 47.44 103 GLY A C 1
ATOM 763 O O . GLY A 1 103 ? -3.890 -34.065 -22.977 1.00 47.44 103 GLY A O 1
ATOM 764 N N . THR A 1 104 ? -3.434 -35.191 -24.862 1.00 52.22 104 THR A N 1
ATOM 765 C CA . THR A 1 104 ? -4.592 -36.089 -24.833 1.00 52.22 104 THR A CA 1
ATOM 766 C C . THR A 1 104 ? -4.334 -37.284 -23.905 1.00 52.22 104 THR A C 1
ATOM 768 O O . THR A 1 104 ? -3.252 -37.872 -23.981 1.00 52.22 104 THR A O 1
ATOM 771 N N . PRO A 1 105 ? -5.299 -37.713 -23.071 1.00 50.41 105 PRO A N 1
ATOM 772 C CA . PRO A 1 105 ? -5.192 -38.952 -22.308 1.00 50.41 105 PRO A CA 1
ATOM 773 C C . PRO A 1 105 ? -5.595 -40.153 -23.179 1.00 50.41 105 PRO A C 1
ATOM 775 O O . PRO A 1 105 ? -6.563 -40.071 -23.932 1.00 50.41 105 PRO A O 1
ATOM 778 N N . GLY A 1 106 ? -4.916 -41.295 -23.044 1.00 34.62 106 GLY A N 1
ATOM 779 C CA . GLY A 1 106 ? -5.399 -42.544 -23.647 1.00 34.62 106 GLY A CA 1
ATOM 780 C C . GLY A 1 106 ? -4.376 -43.674 -23.692 1.00 34.62 106 GLY A C 1
ATOM 781 O O . GLY A 1 106 ? -3.417 -43.621 -24.447 1.00 34.62 106 GLY A O 1
ATOM 782 N N . CYS A 1 107 ? -4.597 -44.696 -22.871 1.00 39.28 107 CYS A N 1
ATOM 783 C CA . CYS A 1 107 ? -3.802 -45.918 -22.748 1.00 39.28 107 CYS A CA 1
ATOM 784 C C . CYS A 1 107 ? -3.880 -46.877 -23.953 1.00 39.28 107 CYS A C 1
ATOM 786 O O . CYS A 1 107 ? -4.908 -46.963 -24.614 1.00 39.28 107 CYS A O 1
ATOM 788 N N . SER A 1 108 ? -2.862 -47.753 -24.001 1.00 38.94 108 SER A N 1
ATOM 789 C CA . SER A 1 108 ? -2.839 -49.141 -24.508 1.00 38.94 108 SER A CA 1
ATOM 790 C C . SER A 1 108 ? -2.506 -49.378 -25.985 1.00 38.94 108 SER A C 1
ATOM 792 O O . SER A 1 108 ? -3.380 -49.265 -26.829 1.00 38.94 108 SER A O 1
ATOM 794 N N . GLU A 1 109 ? -1.327 -49.969 -26.239 1.00 38.62 109 GLU A N 1
ATOM 795 C CA . GLU A 1 109 ? -1.257 -51.348 -26.753 1.00 38.62 109 GLU A CA 1
ATOM 796 C C . GLU A 1 109 ? 0.085 -52.057 -26.445 1.00 38.62 109 GLU A C 1
ATOM 798 O O . GLU A 1 109 ? 1.170 -51.489 -26.535 1.00 38.62 109 GLU A O 1
ATOM 803 N N . ARG A 1 110 ? -0.056 -53.322 -26.015 1.00 38.84 110 ARG A N 1
ATOM 804 C CA . ARG A 1 110 ? 0.939 -54.406 -25.847 1.00 38.84 110 ARG A CA 1
ATOM 805 C C . ARG A 1 110 ? 1.895 -54.505 -27.048 1.00 38.84 110 ARG A C 1
ATOM 807 O O . ARG A 1 110 ? 1.473 -54.292 -28.168 1.00 38.84 110 ARG A O 1
ATOM 814 N N . GLY A 1 111 ? 3.134 -54.973 -26.945 1.00 33.56 111 GLY A N 1
ATOM 815 C CA . GLY A 1 111 ? 3.865 -55.598 -25.854 1.00 33.56 111 GLY A CA 1
ATOM 816 C C . GLY A 1 111 ? 5.148 -56.236 -26.402 1.00 33.56 111 GLY A C 1
ATOM 817 O O . GLY A 1 111 ? 5.245 -56.510 -27.594 1.00 33.56 111 GLY A O 1
ATOM 818 N N . GLN A 1 112 ? 6.120 -56.497 -25.533 1.00 44.56 112 GLN A N 1
ATOM 819 C CA . GLN A 1 112 ? 7.082 -57.584 -25.709 1.00 44.56 112 GLN A CA 1
ATOM 820 C C . GLN A 1 112 ? 7.683 -57.919 -24.346 1.00 44.56 112 GLN A C 1
ATOM 822 O O . GLN A 1 112 ? 8.172 -57.059 -23.619 1.00 44.56 112 GLN A O 1
ATOM 827 N N . ALA A 1 113 ? 7.509 -59.183 -23.981 1.00 40.09 113 ALA A N 1
ATOM 828 C CA . ALA A 1 113 ? 7.842 -59.759 -22.699 1.00 40.09 113 ALA A CA 1
ATOM 829 C C . ALA A 1 113 ? 9.298 -60.227 -22.678 1.00 40.09 113 ALA A C 1
ATOM 831 O O . ALA A 1 113 ? 9.725 -60.918 -23.597 1.00 40.09 113 ALA A O 1
ATOM 832 N N . THR A 1 114 ? 9.994 -59.986 -21.569 1.00 43.91 114 THR A N 1
ATOM 833 C CA . THR A 1 114 ? 11.019 -60.908 -21.068 1.00 43.91 114 THR A CA 1
ATOM 834 C C . THR A 1 114 ? 10.887 -61.013 -19.554 1.00 43.91 114 THR A C 1
ATOM 836 O O . THR A 1 114 ? 10.821 -60.010 -18.846 1.00 43.91 114 THR A O 1
ATOM 839 N N . ALA A 1 115 ? 10.771 -62.252 -19.091 1.00 37.41 115 ALA A N 1
ATOM 840 C CA . ALA A 1 115 ? 10.456 -62.649 -17.731 1.00 37.41 115 ALA A CA 1
ATOM 841 C C . ALA A 1 115 ? 11.612 -62.427 -16.728 1.00 37.41 115 ALA A C 1
ATOM 843 O O . ALA A 1 115 ? 12.773 -62.631 -17.063 1.00 37.41 115 ALA A O 1
ATOM 844 N N . HIS A 1 116 ? 11.217 -62.003 -15.517 1.00 37.12 116 HIS A N 1
ATOM 845 C CA . HIS A 1 116 ? 11.600 -62.396 -14.138 1.00 37.12 116 HIS A CA 1
ATOM 846 C C . HIS A 1 116 ? 12.762 -63.401 -13.889 1.00 37.12 116 HIS A C 1
ATOM 848 O O . HIS A 1 116 ? 13.031 -64.216 -14.764 1.00 37.12 116 HIS A O 1
ATOM 854 N N . PRO A 1 117 ? 13.354 -63.491 -12.660 1.00 47.81 117 PRO A N 1
ATOM 855 C CA . PRO A 1 117 ? 12.750 -63.127 -11.363 1.00 47.81 117 PRO A CA 1
ATOM 856 C C . PRO A 1 117 ? 13.636 -62.405 -10.321 1.00 47.81 117 PRO A C 1
ATOM 858 O O . PRO A 1 117 ? 14.861 -62.407 -10.346 1.00 47.81 117 PRO A O 1
ATOM 861 N N . SER A 1 118 ? 12.931 -61.831 -9.343 1.00 49.19 118 SER A N 1
ATOM 862 C CA . SER A 1 118 ? 13.420 -61.280 -8.076 1.00 49.19 118 SER A CA 1
ATOM 863 C C . SER A 1 118 ? 13.459 -62.373 -6.993 1.00 49.19 118 SER A C 1
ATOM 865 O O . SER A 1 118 ? 12.518 -63.171 -6.933 1.00 49.19 118 SER A O 1
ATOM 867 N N . PRO A 1 119 ? 14.470 -62.414 -6.104 1.00 50.97 119 PRO A N 1
ATOM 868 C CA . PRO A 1 119 ? 14.423 -63.259 -4.924 1.00 50.97 119 PRO A CA 1
ATOM 869 C C . PRO A 1 119 ? 13.957 -62.481 -3.678 1.00 50.97 119 PRO A C 1
ATOM 871 O O . PRO A 1 119 ? 14.687 -61.692 -3.094 1.00 50.97 119 PRO A O 1
ATOM 874 N N . ASN A 1 120 ? 12.735 -62.825 -3.270 1.00 46.88 120 ASN A N 1
ATOM 875 C CA . ASN A 1 120 ? 12.375 -63.348 -1.948 1.00 46.88 120 ASN A CA 1
ATOM 876 C C . ASN A 1 120 ? 12.397 -62.430 -0.705 1.00 46.88 120 ASN A C 1
ATOM 878 O O . ASN A 1 120 ? 13.436 -62.043 -0.178 1.00 46.88 120 ASN A O 1
ATOM 882 N N . ALA A 1 121 ? 11.196 -62.253 -0.151 1.00 51.81 121 ALA A N 1
ATOM 883 C CA . ALA A 1 121 ? 10.922 -61.817 1.209 1.00 51.81 121 AL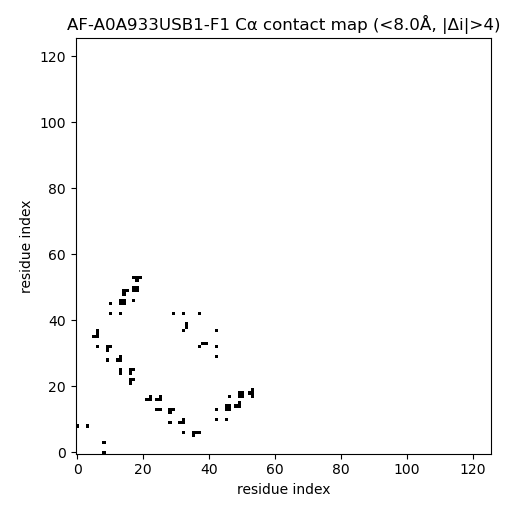A A CA 1
ATOM 884 C C . ALA A 1 121 ? 11.015 -62.992 2.201 1.00 51.81 121 ALA A C 1
ATOM 886 O O . ALA A 1 121 ? 10.374 -64.015 1.980 1.00 51.81 121 ALA A O 1
ATOM 887 N N . LYS A 1 122 ? 11.734 -62.808 3.318 1.00 47.91 122 LYS A N 1
ATOM 888 C CA . LYS A 1 122 ? 11.576 -63.467 4.639 1.00 47.91 122 LYS A CA 1
ATOM 889 C C . LYS A 1 122 ? 12.184 -62.479 5.656 1.00 47.91 122 LYS A C 1
ATOM 891 O O . LYS A 1 122 ? 13.276 -61.998 5.406 1.00 47.91 122 LYS A O 1
ATOM 896 N N . GLY A 1 123 ? 11.552 -61.998 6.726 1.00 43.34 123 GLY A N 1
ATOM 897 C CA . GLY A 1 123 ? 10.671 -62.668 7.675 1.00 43.34 123 GLY A CA 1
ATOM 898 C C . GLY A 1 123 ? 11.512 -63.356 8.760 1.00 43.34 123 GLY A C 1
ATOM 899 O O . GLY A 1 123 ? 11.974 -64.463 8.506 1.00 43.34 123 GLY A O 1
ATOM 900 N N . GLY A 1 124 ? 11.683 -62.735 9.941 1.00 42.09 124 GLY A N 1
ATOM 901 C CA . GLY A 1 124 ? 12.085 -63.452 11.168 1.00 42.09 124 GLY A CA 1
ATOM 902 C C . GLY A 1 124 ? 12.982 -62.726 12.192 1.00 42.09 124 GLY A C 1
ATOM 903 O O . GLY A 1 124 ? 14.167 -62.562 11.945 1.00 42.09 124 GLY A O 1
ATOM 904 N N . CYS A 1 125 ? 12.373 -62.394 13.342 1.00 43.66 125 CYS A N 1
ATOM 905 C CA . CYS A 1 125 ? 12.820 -62.514 14.750 1.00 43.66 125 CYS A CA 1
ATOM 906 C C . CYS A 1 125 ? 14.235 -62.082 15.201 1.00 43.66 125 CYS A C 1
ATOM 908 O O . CYS A 1 125 ? 15.217 -62.737 14.867 1.00 43.66 125 CYS A O 1
ATOM 910 N N . CYS A 1 126 ? 14.317 -61.094 16.103 1.00 47.06 126 CYS A N 1
ATOM 911 C CA . CYS A 1 126 ? 14.443 -61.217 17.572 1.00 47.06 126 CYS A CA 1
ATOM 912 C C . CYS A 1 126 ? 14.520 -59.814 18.193 1.00 47.06 126 CYS A C 1
ATOM 914 O O . CYS A 1 126 ? 15.164 -58.940 17.572 1.00 47.06 126 CYS A O 1
#

Solvent-accessible surface area (backbone atoms only — not comparable to full-atom values): 8265 Å² total; per-residue (Å²): 123,89,92,53,53,73,63,54,49,42,50,52,47,41,25,51,19,48,49,69,69,37,62,72,48,44,69,51,42,56,61,52,33,44,76,75,66,50,48,72,69,58,54,50,50,40,39,53,55,21,43,63,58,40,50,52,61,55,49,51,52,50,54,51,51,54,48,58,64,68,65,51,76,68,76,84,70,86,80,76,85,80,90,82,86,87,80,83,82,76,92,54,71,71,57,62,56,56,60,74,73,58,82,80,87,82,87,87,81,89,86,85,89,82,83,84,87,84,86,82,92,79,90,84,90,133